Protein AF-A0A4Z0BP72-F1 (afdb_monomer_lite)

Structure (mmCIF, N/CA/C/O backbone):
data_AF-A0A4Z0BP72-F1
#
_entry.id   AF-A0A4Z0BP72-F1
#
loop_
_atom_site.group_PDB
_atom_site.id
_atom_site.type_symbol
_atom_site.label_atom_id
_atom_site.label_alt_id
_atom_site.label_comp_id
_atom_site.label_asym_id
_atom_site.label_entity_id
_atom_site.label_seq_id
_atom_site.pdbx_PDB_ins_code
_atom_site.Cartn_x
_atom_site.Cartn_y
_atom_site.Cartn_z
_atom_site.occupancy
_atom_site.B_iso_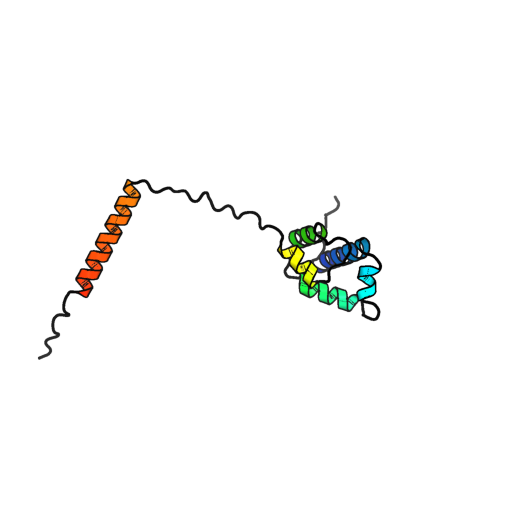or_equiv
_atom_site.auth_seq_id
_atom_site.auth_comp_id
_atom_site.auth_asym_id
_atom_site.auth_atom_id
_atom_site.pdbx_PDB_model_num
ATOM 1 N N . MET A 1 1 ? -15.885 27.410 -11.856 1.00 42.56 1 MET A N 1
ATOM 2 C CA . MET A 1 1 ? -15.945 26.487 -10.702 1.00 42.56 1 MET A CA 1
ATOM 3 C C . MET A 1 1 ? -15.451 25.129 -11.172 1.00 42.56 1 MET A C 1
ATOM 5 O O . MET A 1 1 ? -16.174 24.451 -11.888 1.00 42.56 1 MET A O 1
ATOM 9 N N . PHE A 1 2 ? -14.201 24.767 -10.880 1.00 50.16 2 PHE A N 1
ATOM 10 C CA . PHE A 1 2 ? -13.686 23.444 -11.235 1.00 50.16 2 PHE A CA 1
ATOM 11 C C . PHE A 1 2 ? -14.218 22.446 -10.209 1.00 50.16 2 PHE A C 1
ATOM 13 O O . PHE A 1 2 ? -13.841 22.501 -9.041 1.00 50.16 2 PHE A O 1
ATOM 20 N N . ALA A 1 3 ? -15.143 21.583 -10.625 1.00 50.22 3 ALA A N 1
ATOM 21 C CA . ALA A 1 3 ? -15.567 20.457 -9.810 1.00 50.22 3 ALA A CA 1
ATOM 22 C C . ALA A 1 3 ? -14.331 19.586 -9.547 1.00 50.22 3 ALA A C 1
ATOM 24 O O . ALA A 1 3 ? -13.753 19.029 -10.482 1.00 50.22 3 ALA A O 1
ATOM 25 N N . ASN A 1 4 ? -13.896 19.518 -8.288 1.00 54.91 4 ASN A N 1
ATOM 26 C CA . ASN A 1 4 ? -12.800 18.658 -7.865 1.00 54.91 4 ASN A CA 1
ATOM 27 C C . ASN A 1 4 ? -13.288 17.205 -7.964 1.00 54.91 4 ASN A C 1
ATOM 29 O O . ASN A 1 4 ? -13.876 16.664 -7.029 1.00 54.91 4 ASN A O 1
ATOM 33 N N . LYS A 1 5 ? -13.171 16.618 -9.159 1.00 59.84 5 LYS A N 1
ATOM 34 C CA . LYS A 1 5 ? -13.591 15.245 -9.426 1.00 59.84 5 LYS A CA 1
ATOM 35 C C . LYS A 1 5 ? -12.623 14.330 -8.688 1.00 59.84 5 LYS A C 1
ATOM 37 O O . LYS A 1 5 ? -11.465 14.207 -9.090 1.00 59.84 5 LYS A O 1
ATOM 42 N N . GLN A 1 6 ? -13.095 13.733 -7.598 1.00 58.69 6 GLN A N 1
ATOM 43 C CA . GLN A 1 6 ? -12.314 12.749 -6.863 1.00 58.69 6 GLN A CA 1
ATOM 44 C C . GLN A 1 6 ? -11.914 11.611 -7.819 1.00 58.69 6 GLN A C 1
ATOM 46 O O . GLN A 1 6 ? -12.744 11.187 -8.637 1.00 58.69 6 GLN A O 1
ATOM 51 N N . PRO A 1 7 ? -10.646 11.167 -7.794 1.00 72.88 7 PRO A N 1
ATOM 52 C CA . PRO A 1 7 ? -10.189 10.069 -8.636 1.00 72.88 7 PRO A CA 1
ATOM 53 C C . PRO A 1 7 ? -10.982 8.795 -8.320 1.00 72.88 7 PRO A C 1
ATOM 55 O O . PRO A 1 7 ? -11.365 8.557 -7.177 1.00 72.88 7 PRO A O 1
ATOM 58 N N . SER A 1 8 ? -11.229 7.954 -9.327 1.00 84.75 8 SER A N 1
ATOM 59 C CA . SER A 1 8 ? -11.750 6.609 -9.058 1.00 84.75 8 SER A CA 1
ATOM 60 C C . SER A 1 8 ? -10.710 5.779 -8.294 1.00 84.75 8 SER A C 1
ATOM 62 O O . SER A 1 8 ? -9.512 6.057 -8.363 1.00 84.75 8 SER A O 1
ATOM 64 N N . ARG A 1 9 ? -11.140 4.716 -7.602 1.00 88.12 9 ARG A N 1
ATOM 65 C CA . ARG A 1 9 ? -10.252 3.859 -6.793 1.00 88.12 9 ARG A CA 1
ATOM 66 C C . ARG A 1 9 ? -9.009 3.395 -7.566 1.00 88.12 9 ARG A C 1
ATOM 68 O O . ARG A 1 9 ? -7.898 3.509 -7.048 1.00 88.12 9 ARG A O 1
ATOM 75 N N . SER A 1 10 ? -9.188 2.946 -8.810 1.00 88.19 10 SER A N 1
ATOM 76 C CA . SER A 1 10 ? -8.101 2.522 -9.704 1.00 88.19 10 SER A CA 1
ATOM 77 C C . SER A 1 10 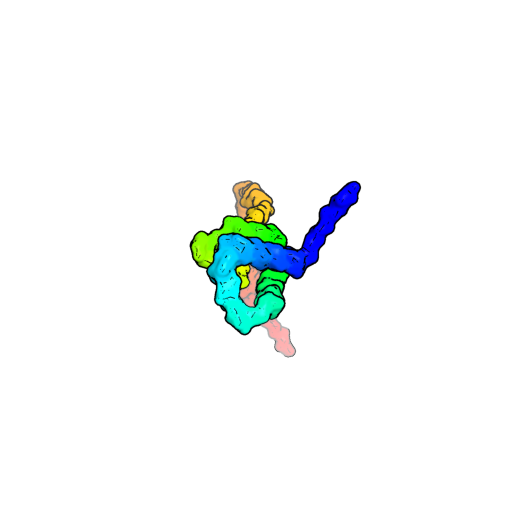? -7.121 3.655 -10.016 1.00 88.19 10 SER A C 1
ATOM 79 O O . SER A 1 10 ? -5.914 3.435 -9.993 1.00 88.19 10 SER A O 1
ATOM 81 N N . GLN A 1 11 ? -7.620 4.880 -10.213 1.00 91.31 11 GLN A N 1
ATOM 82 C CA . GLN A 1 11 ? -6.778 6.063 -10.421 1.00 91.31 11 GLN A CA 1
ATOM 83 C C . GLN A 1 11 ? -6.002 6.442 -9.153 1.00 91.31 11 GLN A C 1
ATOM 85 O O . GLN A 1 11 ? -4.860 6.888 -9.250 1.00 91.31 11 GLN A O 1
ATOM 90 N N . SER A 1 12 ? -6.579 6.259 -7.960 1.00 92.31 12 SER A N 1
ATOM 91 C CA . SER A 1 12 ? -5.849 6.449 -6.698 1.00 92.31 12 SER A CA 1
ATOM 92 C C . SER A 1 12 ? -4.691 5.452 -6.566 1.00 92.31 12 SER A C 1
ATOM 94 O O . SER A 1 12 ? -3.582 5.861 -6.229 1.00 92.31 12 SER A O 1
ATOM 96 N N . ILE A 1 13 ? -4.905 4.171 -6.895 1.00 94.38 13 ILE A N 1
ATOM 97 C CA . ILE A 1 13 ? -3.832 3.156 -6.894 1.00 94.38 13 ILE A CA 1
ATOM 98 C C . ILE A 1 13 ? -2.757 3.465 -7.939 1.00 94.38 13 ILE A C 1
ATOM 100 O O . ILE A 1 13 ? -1.572 3.419 -7.622 1.00 94.38 13 ILE A O 1
ATOM 104 N N . GLU A 1 14 ? -3.138 3.858 -9.154 1.00 94.69 14 GLU A N 1
ATOM 105 C CA . GLU A 1 14 ? -2.183 4.294 -10.182 1.00 94.69 14 GLU A CA 1
ATOM 106 C C . GLU A 1 14 ? -1.319 5.462 -9.708 1.00 94.69 14 GLU A C 1
ATOM 108 O O . GLU A 1 14 ? -0.104 5.478 -9.909 1.00 94.69 14 GLU A O 1
ATOM 113 N N . ARG A 1 15 ? -1.926 6.443 -9.033 1.00 94.81 15 ARG A N 1
ATOM 114 C CA . ARG A 1 15 ? -1.193 7.570 -8.448 1.00 94.81 15 ARG A CA 1
ATOM 115 C C . ARG A 1 15 ? -0.216 7.105 -7.374 1.00 94.81 15 ARG A C 1
ATOM 117 O O . ARG A 1 15 ? 0.900 7.614 -7.346 1.00 94.81 15 ARG A O 1
ATOM 124 N N . VAL A 1 16 ? -0.602 6.158 -6.521 1.00 95.75 16 VAL A N 1
ATOM 125 C CA . VAL A 1 16 ? 0.289 5.560 -5.513 1.00 95.75 16 VAL A CA 1
ATOM 126 C C . VAL A 1 16 ? 1.474 4.866 -6.183 1.00 95.75 16 VAL A C 1
ATOM 128 O O . VAL A 1 16 ? 2.617 5.199 -5.869 1.00 95.75 16 VAL A O 1
ATOM 131 N N . PHE A 1 17 ? 1.215 3.978 -7.146 1.00 96.12 17 PHE A N 1
ATOM 132 C CA . PHE A 1 17 ? 2.253 3.257 -7.884 1.00 96.12 17 PHE A CA 1
ATOM 133 C C . PHE A 1 17 ? 3.238 4.230 -8.544 1.00 96.12 17 PHE A C 1
ATOM 135 O O . PHE A 1 17 ? 4.450 4.136 -8.350 1.00 96.12 17 PHE A O 1
ATOM 142 N N . ASN A 1 18 ? 2.716 5.251 -9.230 1.00 94.94 18 ASN A N 1
ATOM 143 C CA . ASN A 1 18 ? 3.526 6.294 -9.857 1.00 94.94 18 ASN A CA 1
ATOM 144 C C . ASN A 1 18 ? 4.337 7.105 -8.837 1.00 94.94 18 ASN A C 1
ATOM 146 O O . ASN A 1 18 ? 5.491 7.440 -9.092 1.00 94.94 18 ASN A O 1
ATOM 150 N N . ARG A 1 19 ? 3.778 7.423 -7.663 1.00 95.19 19 ARG A N 1
ATOM 151 C CA . ARG A 1 19 ? 4.509 8.140 -6.603 1.00 95.19 19 ARG A CA 1
ATOM 152 C C . ARG A 1 19 ? 5.672 7.319 -6.052 1.00 95.19 19 ARG A C 1
ATOM 154 O O . ARG A 1 19 ? 6.733 7.889 -5.807 1.00 95.19 19 ARG A O 1
ATOM 161 N N . ILE A 1 20 ? 5.490 6.011 -5.888 1.00 95.25 20 ILE A N 1
ATOM 162 C CA . ILE A 1 20 ? 6.553 5.094 -5.459 1.00 95.25 20 ILE A CA 1
ATOM 163 C C . ILE A 1 20 ? 7.617 4.994 -6.558 1.00 95.25 20 ILE A C 1
ATOM 165 O O . ILE A 1 20 ? 8.799 5.197 -6.277 1.00 95.25 20 ILE A O 1
ATOM 169 N N . ALA A 1 21 ? 7.212 4.820 -7.818 1.00 93.94 21 ALA A N 1
ATOM 170 C CA . ALA A 1 21 ? 8.129 4.812 -8.954 1.00 93.94 21 ALA A CA 1
ATOM 171 C C . ALA A 1 21 ? 8.964 6.099 -9.050 1.00 93.94 21 ALA A C 1
ATOM 173 O O . ALA A 1 21 ? 10.170 6.029 -9.250 1.00 93.94 21 ALA A O 1
ATOM 174 N N . LEU A 1 22 ? 8.365 7.272 -8.830 1.00 93.69 22 LEU A N 1
ATOM 175 C CA . LEU A 1 22 ? 9.092 8.546 -8.824 1.00 93.69 22 LEU A CA 1
ATOM 176 C C . LEU A 1 22 ? 10.058 8.684 -7.640 1.00 93.69 22 LEU A C 1
ATOM 178 O O . LEU A 1 22 ? 11.103 9.313 -7.781 1.00 93.69 22 LEU A O 1
ATOM 182 N N . ARG A 1 23 ? 9.721 8.128 -6.470 1.00 93.69 23 ARG A N 1
ATOM 183 C CA . ARG A 1 23 ? 10.550 8.249 -5.260 1.00 93.69 23 ARG A CA 1
ATOM 184 C C . ARG A 1 23 ? 11.773 7.333 -5.289 1.00 93.69 23 ARG A C 1
ATOM 186 O O . ARG A 1 23 ? 12.833 7.741 -4.828 1.00 93.69 23 ARG A O 1
ATOM 193 N N . TYR A 1 24 ? 11.626 6.117 -5.811 1.00 93.19 24 TYR A N 1
ATOM 194 C CA . TYR A 1 24 ? 12.692 5.107 -5.818 1.00 93.19 24 TYR A CA 1
ATOM 195 C C . TYR A 1 24 ? 13.336 4.901 -7.196 1.00 93.19 24 TYR A C 1
ATOM 197 O O . TYR A 1 24 ? 14.401 4.291 -7.299 1.00 93.19 24 TYR A O 1
ATOM 205 N N . GLY A 1 25 ? 12.711 5.404 -8.262 1.00 91.50 25 GLY A N 1
ATOM 206 C CA . GLY A 1 25 ? 13.219 5.329 -9.626 1.00 91.50 25 GLY A CA 1
ATOM 207 C C . GLY A 1 25 ? 13.468 3.894 -10.085 1.00 91.50 25 GLY A C 1
ATOM 208 O O . GLY A 1 25 ? 12.639 2.996 -9.906 1.00 91.50 25 GLY A O 1
ATOM 209 N N . HIS A 1 26 ? 14.649 3.679 -10.664 1.00 89.62 26 HIS A N 1
ATOM 210 C CA . HIS A 1 26 ? 15.055 2.393 -11.225 1.00 89.62 26 HIS A CA 1
ATOM 211 C C . HIS A 1 26 ? 15.050 1.249 -10.198 1.00 89.62 26 HIS A C 1
ATOM 213 O O . HIS A 1 26 ? 14.721 0.128 -10.563 1.00 89.62 26 HIS A O 1
ATOM 219 N N . TYR A 1 27 ? 15.316 1.512 -8.913 1.00 90.25 27 TYR A N 1
ATOM 220 C CA . TYR A 1 27 ? 15.276 0.468 -7.878 1.00 90.25 27 TYR A CA 1
ATOM 221 C C . TYR A 1 27 ? 13.890 -0.161 -7.704 1.00 90.25 27 TYR A C 1
ATOM 223 O O . TYR A 1 27 ? 13.784 -1.322 -7.315 1.00 90.25 27 TYR A O 1
ATOM 231 N N . PHE A 1 28 ? 12.825 0.599 -7.970 1.00 93.94 28 PHE A N 1
ATOM 232 C CA . PHE A 1 28 ? 11.465 0.073 -7.953 1.00 93.94 28 PHE A CA 1
ATOM 233 C C . PHE A 1 28 ? 11.107 -0.565 -9.290 1.00 93.94 28 PHE A C 1
ATOM 235 O O . PHE A 1 28 ? 10.650 -1.702 -9.322 1.00 93.94 28 PHE A O 1
ATOM 242 N N . LEU A 1 29 ? 11.346 0.151 -10.392 1.00 92.00 29 LEU A N 1
ATOM 243 C CA . LEU A 1 29 ? 10.944 -0.305 -11.724 1.00 92.00 29 LEU A CA 1
ATOM 244 C C . LEU A 1 29 ? 11.720 -1.543 -12.191 1.00 92.00 29 LEU A C 1
ATOM 246 O O . LEU A 1 29 ? 11.138 -2.406 -12.834 1.00 92.00 29 LEU A O 1
ATOM 250 N N . GLY A 1 30 ? 12.995 -1.673 -11.817 1.00 92.19 30 GLY A N 1
ATOM 251 C CA . GLY A 1 30 ? 13.839 -2.812 -12.181 1.00 92.19 30 GLY A CA 1
ATOM 252 C C . GLY A 1 30 ? 13.384 -4.146 -11.583 1.00 92.19 30 GLY A C 1
ATOM 253 O O . GLY A 1 30 ? 13.747 -5.194 -12.102 1.00 92.19 30 GLY A O 1
ATOM 254 N N . ARG A 1 31 ? 12.546 -4.142 -10.536 1.00 90.38 31 ARG A N 1
ATOM 255 C CA . ARG A 1 31 ? 11.951 -5.378 -9.987 1.00 90.38 31 ARG A CA 1
ATOM 256 C C . ARG A 1 31 ? 10.943 -6.026 -10.924 1.00 90.38 31 ARG A C 1
ATOM 258 O O . ARG A 1 31 ? 10.657 -7.210 -10.789 1.00 90.38 31 ARG A O 1
ATOM 265 N N . TRP A 1 32 ? 10.394 -5.231 -11.831 1.00 92.50 32 TRP A N 1
ATOM 266 C CA . TRP A 1 32 ? 9.377 -5.643 -12.785 1.00 92.50 32 TRP A CA 1
ATOM 267 C C . TRP A 1 32 ? 9.965 -5.800 -14.189 1.00 92.50 32 TRP A C 1
ATOM 269 O O . TRP A 1 32 ? 9.215 -5.868 -15.158 1.00 92.50 32 TRP A O 1
ATOM 279 N N . ASP A 1 33 ? 11.297 -5.834 -14.317 1.00 92.69 33 ASP A N 1
ATOM 280 C CA . ASP A 1 33 ? 11.950 -6.043 -15.605 1.00 92.69 33 ASP A CA 1
ATOM 281 C C . ASP A 1 33 ? 11.551 -7.406 -16.190 1.00 92.69 33 ASP A C 1
ATOM 283 O O . ASP A 1 33 ? 11.548 -8.427 -15.501 1.00 92.69 33 ASP A O 1
ATOM 287 N N . GLY A 1 34 ? 11.142 -7.408 -17.458 1.00 93.44 34 GLY A N 1
ATOM 288 C CA . GLY A 1 34 ? 10.577 -8.588 -18.118 1.00 93.44 34 GLY A CA 1
ATOM 289 C C . GLY A 1 34 ? 9.144 -8.964 -17.704 1.00 93.44 34 GLY A C 1
ATOM 290 O O . GLY A 1 34 ? 8.629 -9.964 -18.202 1.00 93.44 34 GLY A O 1
ATOM 291 N N . ILE A 1 35 ? 8.479 -8.181 -16.845 1.00 95.50 35 ILE A N 1
ATOM 292 C CA . ILE A 1 35 ? 7.075 -8.371 -16.450 1.00 95.50 35 ILE A CA 1
ATOM 293 C C . ILE A 1 35 ? 6.222 -7.246 -17.046 1.00 95.50 35 ILE A C 1
ATOM 295 O O . ILE A 1 35 ? 6.613 -6.080 -17.060 1.00 95.50 35 ILE A O 1
ATOM 299 N N . ASP A 1 36 ? 5.026 -7.583 -17.531 1.00 94.81 36 ASP A N 1
ATOM 300 C CA . ASP A 1 36 ? 4.063 -6.577 -17.971 1.00 94.81 36 ASP A CA 1
ATOM 301 C C . ASP A 1 36 ? 3.619 -5.687 -16.796 1.00 94.81 36 ASP A C 1
ATOM 303 O O . ASP A 1 36 ? 2.973 -6.139 -15.847 1.00 94.81 36 ASP A O 1
ATOM 307 N N . LEU A 1 37 ? 3.938 -4.394 -16.881 1.00 92.31 37 LEU A N 1
ATOM 308 C CA . LEU A 1 37 ? 3.587 -3.408 -15.860 1.00 92.31 37 LEU A CA 1
ATOM 309 C C . LEU A 1 37 ? 2.074 -3.251 -15.681 1.00 92.31 37 LEU A C 1
ATOM 311 O O . LEU A 1 37 ? 1.643 -2.903 -14.582 1.00 92.31 37 LEU A O 1
ATOM 315 N N . ALA A 1 38 ? 1.261 -3.508 -16.713 1.00 93.56 38 ALA A N 1
ATOM 316 C CA . ALA A 1 38 ? -0.192 -3.467 -16.557 1.00 93.56 38 ALA A CA 1
ATOM 317 C C . ALA A 1 38 ? -0.679 -4.593 -15.633 1.00 93.56 38 ALA A C 1
ATOM 319 O O . ALA A 1 38 ? -1.505 -4.347 -14.753 1.00 93.56 38 ALA A O 1
ATOM 320 N N . SER A 1 39 ? -0.105 -5.790 -15.765 1.00 95.25 39 SER A N 1
ATOM 321 C CA . SER A 1 39 ? -0.353 -6.923 -14.868 1.00 95.25 39 SER A CA 1
ATOM 322 C C . SER A 1 39 ? 0.114 -6.642 -13.433 1.00 95.25 39 SER A C 1
ATOM 324 O O . SER A 1 39 ? -0.617 -6.928 -12.486 1.00 95.25 39 SER A O 1
ATOM 326 N N . VAL A 1 40 ? 1.280 -6.006 -13.255 1.00 95.50 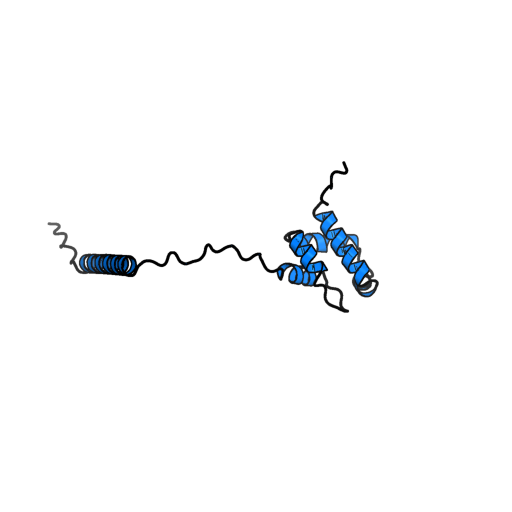40 VAL A N 1
ATOM 327 C CA . VAL A 1 40 ? 1.763 -5.580 -11.925 1.00 95.50 40 VAL A CA 1
ATOM 328 C C . VAL A 1 40 ? 0.806 -4.568 -11.298 1.00 95.50 40 VAL A C 1
ATOM 330 O O . VAL A 1 40 ? 0.430 -4.692 -10.137 1.00 95.50 40 VAL A O 1
ATOM 333 N N . LEU A 1 41 ? 0.378 -3.563 -12.060 1.00 95.25 41 LEU A N 1
ATOM 334 C CA . LEU A 1 41 ? -0.558 -2.559 -11.569 1.00 95.25 41 LEU A CA 1
ATOM 335 C C . LEU A 1 41 ? -1.917 -3.174 -11.196 1.00 95.25 41 LEU A C 1
ATOM 337 O O . LEU A 1 41 ? -2.546 -2.720 -10.242 1.00 95.25 41 LEU A O 1
ATOM 341 N N . GLU A 1 42 ? -2.376 -4.191 -11.923 1.00 96.06 42 GLU A N 1
ATOM 342 C CA . GLU A 1 42 ? -3.614 -4.900 -11.598 1.00 96.06 42 GLU A CA 1
ATOM 343 C C . GLU A 1 42 ? -3.501 -5.691 -10.287 1.00 96.06 42 GLU A C 1
ATOM 345 O O . GLU A 1 42 ? -4.397 -5.597 -9.448 1.00 96.06 42 GLU A O 1
ATOM 350 N N . ASP A 1 43 ? -2.376 -6.367 -10.046 1.00 95.69 43 ASP A N 1
ATOM 351 C CA . ASP A 1 43 ? -2.087 -6.996 -8.748 1.00 95.69 43 ASP A CA 1
ATOM 352 C C . ASP A 1 43 ? -2.095 -5.960 -7.609 1.00 95.69 43 ASP A C 1
ATOM 354 O O . ASP A 1 43 ? -2.783 -6.128 -6.599 1.00 95.69 43 ASP A O 1
ATOM 358 N N . TRP A 1 44 ? -1.449 -4.809 -7.815 1.00 96.62 44 TRP A N 1
ATOM 359 C CA . TRP A 1 44 ? -1.495 -3.696 -6.862 1.00 96.62 44 TRP A CA 1
ATOM 360 C C . TRP A 1 44 ? -2.920 -3.203 -6.605 1.00 96.62 44 TRP A C 1
ATOM 362 O O . TRP A 1 44 ? -3.267 -2.862 -5.471 1.00 96.62 44 TRP A O 1
ATOM 372 N N . ARG A 1 45 ? -3.771 -3.151 -7.635 1.00 96.06 45 ARG A N 1
ATOM 373 C CA . ARG A 1 45 ? -5.169 -2.747 -7.460 1.00 96.06 45 ARG A CA 1
ATOM 374 C C . ARG A 1 45 ? -5.935 -3.733 -6.599 1.00 96.06 45 ARG A C 1
ATOM 376 O O . ARG A 1 45 ? -6.708 -3.288 -5.755 1.00 96.06 45 ARG A O 1
ATOM 383 N N . GLN A 1 46 ? -5.707 -5.028 -6.784 1.00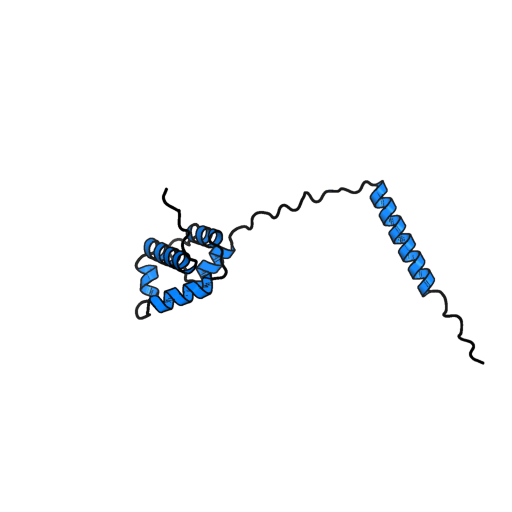 95.50 46 GLN A N 1
ATOM 384 C CA . GLN A 1 46 ? -6.368 -6.073 -6.010 1.00 95.50 46 GLN A CA 1
ATOM 385 C C . GLN A 1 46 ? -5.923 -6.054 -4.547 1.00 95.50 46 GLN A C 1
ATOM 387 O O . GLN A 1 46 ? -6.773 -6.018 -3.658 1.00 95.50 46 GLN A O 1
ATOM 392 N N . GLN A 1 47 ? -4.615 -5.984 -4.289 1.00 96.00 47 GLN A N 1
ATOM 393 C CA . GLN A 1 47 ? -4.078 -5.979 -2.923 1.00 96.00 47 GLN A CA 1
ATOM 394 C C . GLN A 1 47 ? -4.513 -4.741 -2.134 1.00 96.00 47 GLN A C 1
ATOM 396 O O . GLN A 1 47 ? -4.887 -4.824 -0.965 1.00 96.00 47 GLN A O 1
ATOM 401 N N . LEU A 1 48 ? -4.534 -3.577 -2.784 1.00 96.56 48 LEU A N 1
ATOM 402 C CA . LEU A 1 48 ? -4.871 -2.329 -2.108 1.00 96.56 48 LEU A CA 1
ATOM 403 C C . LEU A 1 48 ? -6.377 -2.036 -2.106 1.00 96.56 48 LEU A C 1
ATOM 405 O O . LEU A 1 48 ? -6.788 -1.097 -1.426 1.00 96.56 48 LEU A O 1
ATOM 409 N N . ALA A 1 49 ? -7.216 -2.806 -2.810 1.00 93.25 49 ALA A N 1
ATOM 410 C CA . ALA A 1 49 ? -8.645 -2.520 -2.998 1.00 93.25 49 ALA A CA 1
ATOM 411 C C . ALA A 1 49 ? -9.395 -2.208 -1.690 1.00 93.25 49 ALA A C 1
ATOM 413 O O . ALA A 1 49 ? -10.245 -1.318 -1.674 1.00 93.25 49 ALA A O 1
ATOM 414 N N . GLY A 1 50 ? -9.047 -2.896 -0.596 1.00 92.38 50 GLY A N 1
ATOM 415 C CA . GLY A 1 50 ? -9.680 -2.753 0.720 1.00 92.38 50 GLY A CA 1
ATOM 416 C C . GLY A 1 50 ? -9.186 -1.588 1.587 1.00 92.38 50 GLY A C 1
ATOM 417 O O . GLY A 1 50 ? -9.641 -1.462 2.721 1.00 92.38 50 GLY A O 1
ATOM 418 N N . LEU A 1 51 ? -8.250 -0.768 1.103 1.00 94.06 51 LEU A N 1
ATOM 419 C CA . LEU A 1 51 ? -7.721 0.390 1.833 1.00 94.06 51 LEU A CA 1
ATOM 420 C C . LEU A 1 51 ? -8.477 1.678 1.492 1.00 94.06 51 LEU A C 1
ATOM 422 O O . LEU A 1 51 ? -8.849 1.891 0.332 1.00 94.06 51 LEU A O 1
ATOM 426 N N . SER A 1 52 ? -8.641 2.551 2.489 1.00 93.25 52 SER A N 1
ATOM 427 C CA . SER A 1 52 ? -9.169 3.908 2.309 1.00 93.25 52 SER A CA 1
ATOM 428 C C . SER A 1 52 ? -8.120 4.858 1.720 1.00 93.25 52 SER A C 1
ATOM 430 O O . SER A 1 52 ? -6.917 4.591 1.776 1.00 93.25 52 SER A O 1
ATOM 432 N N . ASP A 1 53 ? -8.558 5.993 1.170 1.00 91.69 53 ASP A N 1
ATOM 433 C CA . ASP A 1 53 ? -7.644 6.994 0.607 1.00 91.69 53 ASP A CA 1
ATOM 434 C C . ASP A 1 53 ? -6.706 7.585 1.679 1.00 91.69 53 ASP A C 1
ATOM 436 O O . ASP A 1 53 ? -5.528 7.824 1.402 1.00 91.69 53 ASP A O 1
ATOM 440 N N . GLU A 1 54 ? -7.177 7.742 2.920 1.00 92.12 54 GLU A N 1
ATOM 441 C CA . GLU A 1 54 ? -6.362 8.190 4.057 1.00 92.12 54 GLU A CA 1
ATOM 442 C C . GLU A 1 54 ? -5.251 7.187 4.377 1.00 92.12 54 GLU A C 1
ATOM 444 O O . GLU A 1 54 ? -4.107 7.581 4.603 1.00 92.12 54 GLU A O 1
ATOM 449 N N . GLN A 1 55 ? -5.557 5.886 4.331 1.00 94.94 55 GLN A N 1
ATOM 450 C CA . GLN A 1 55 ? -4.563 4.835 4.553 1.00 94.94 55 GLN A CA 1
ATOM 451 C C . GLN A 1 55 ? -3.491 4.832 3.460 1.00 94.94 55 GLN A C 1
ATOM 453 O O . GLN A 1 55 ? -2.309 4.683 3.764 1.00 94.94 55 GLN A O 1
ATOM 458 N N . LEU A 1 56 ? -3.872 5.046 2.195 1.00 95.19 56 LEU A N 1
ATOM 459 C CA . LEU A 1 56 ? -2.909 5.171 1.094 1.00 95.19 56 LEU A CA 1
ATOM 460 C C . LEU A 1 56 ? -2.020 6.404 1.262 1.00 95.19 56 LEU A C 1
ATOM 462 O O . LEU A 1 56 ? -0.812 6.342 1.018 1.00 95.19 56 LEU A O 1
ATOM 466 N N . GLN A 1 57 ? -2.606 7.530 1.676 1.00 94.44 57 GLN A N 1
ATOM 467 C CA . GLN A 1 57 ? -1.856 8.752 1.937 1.00 94.44 57 GLN A CA 1
ATOM 468 C C . GLN A 1 57 ? -0.873 8.559 3.095 1.00 94.44 57 GLN A C 1
ATOM 470 O O . GLN A 1 57 ? 0.293 8.937 2.964 1.00 94.44 57 GLN A O 1
ATOM 475 N N . TYR A 1 58 ? -1.309 7.904 4.174 1.00 95.38 58 TYR A N 1
ATOM 476 C CA . TYR A 1 58 ? -0.447 7.491 5.277 1.00 95.38 58 TYR A CA 1
ATOM 477 C C . TYR A 1 58 ? 0.708 6.612 4.776 1.00 95.38 58 TYR A C 1
ATOM 479 O O . TYR A 1 58 ? 1.873 6.930 5.010 1.00 95.38 58 TYR A O 1
ATOM 487 N N . GLY A 1 59 ? 0.416 5.575 3.986 1.00 95.94 59 GLY A N 1
ATOM 488 C CA . GLY A 1 59 ? 1.433 4.710 3.387 1.00 95.94 59 GLY A CA 1
ATOM 489 C C . GLY A 1 59 ? 2.501 5.483 2.614 1.00 95.94 59 GLY A C 1
ATOM 490 O O . GLY A 1 59 ? 3.695 5.266 2.813 1.00 95.94 59 GLY A O 1
ATOM 491 N N . LEU A 1 60 ? 2.092 6.445 1.778 1.00 95.62 60 LEU A N 1
ATOM 492 C CA . LEU A 1 60 ? 3.009 7.296 1.010 1.00 95.62 60 LEU A CA 1
ATOM 493 C C . LEU A 1 60 ? 3.889 8.206 1.888 1.00 95.62 60 LEU A C 1
ATOM 495 O O . LEU A 1 60 ? 5.007 8.555 1.485 1.00 95.62 60 LEU A O 1
ATOM 499 N N . MET A 1 61 ? 3.410 8.612 3.064 1.00 94.94 61 MET A N 1
ATOM 500 C CA . MET A 1 61 ? 4.180 9.414 4.023 1.00 94.94 61 MET A CA 1
ATOM 501 C C . MET A 1 61 ? 5.196 8.576 4.806 1.00 94.94 61 MET A C 1
ATOM 503 O O . MET A 1 61 ? 6.248 9.095 5.169 1.00 94.94 61 MET A O 1
ATOM 507 N N . HIS A 1 62 ? 4.918 7.286 5.000 1.00 95.00 62 HIS A N 1
ATOM 508 C CA . HIS A 1 62 ? 5.707 6.367 5.827 1.00 95.00 62 HIS A CA 1
ATOM 509 C C . HIS A 1 62 ? 6.524 5.349 5.012 1.00 95.00 62 HIS A C 1
ATOM 511 O O . HIS A 1 62 ? 6.880 4.275 5.492 1.00 95.00 62 HIS A O 1
ATOM 517 N N . LEU A 1 63 ? 6.842 5.695 3.765 1.00 93.31 63 LEU A N 1
ATOM 518 C CA . LEU A 1 63 ? 7.638 4.857 2.875 1.00 93.31 63 LEU A CA 1
ATOM 519 C C . LEU A 1 63 ? 9.075 4.643 3.413 1.00 93.31 63 LEU A C 1
ATOM 521 O O . LEU A 1 63 ? 9.730 5.620 3.789 1.00 93.31 63 LEU A O 1
ATOM 525 N N . PRO A 1 64 ? 9.594 3.398 3.419 1.00 90.31 64 PRO A N 1
ATOM 526 C CA . PRO A 1 64 ? 10.906 3.080 3.980 1.00 90.31 64 PRO A CA 1
ATOM 527 C C . PRO A 1 64 ? 12.052 3.732 3.189 1.00 90.31 64 PRO A C 1
ATOM 529 O O . PRO A 1 64 ? 12.041 3.726 1.955 1.00 90.31 64 PRO A O 1
ATOM 532 N N . PRO A 1 65 ? 13.086 4.275 3.850 1.00 85.31 65 PRO A N 1
ATOM 533 C CA . PRO A 1 65 ? 14.222 4.852 3.145 1.00 85.31 65 PRO A CA 1
ATOM 534 C C . PRO A 1 65 ? 15.032 3.763 2.425 1.00 85.31 65 PRO A C 1
ATOM 536 O O . PRO A 1 65 ? 15.301 2.697 2.973 1.00 85.31 65 PRO A O 1
ATOM 539 N N . GLY A 1 66 ? 15.440 4.037 1.185 1.00 80.81 66 GLY A N 1
ATOM 540 C CA . GLY A 1 66 ? 16.414 3.231 0.439 1.00 80.81 66 GLY A CA 1
ATOM 541 C C . GLY A 1 66 ? 15.891 1.945 -0.209 1.00 80.81 66 GLY A C 1
ATOM 542 O O . GLY A 1 66 ? 16.406 1.574 -1.259 1.00 80.81 66 GLY A O 1
ATOM 543 N N . ASN A 1 67 ? 14.859 1.297 0.338 1.00 87.44 67 ASN A N 1
ATOM 544 C CA . ASN A 1 67 ? 14.298 0.077 -0.246 1.00 87.44 67 ASN A CA 1
ATOM 545 C C . ASN A 1 67 ? 12.833 0.279 -0.666 1.00 87.44 67 ASN A C 1
ATOM 547 O O . ASN A 1 67 ? 11.999 0.502 0.208 1.00 87.44 67 ASN A O 1
ATOM 551 N N . PRO A 1 68 ? 12.481 0.192 -1.961 1.00 90.62 68 PRO A N 1
ATOM 552 C CA . PRO A 1 68 ? 11.087 0.311 -2.368 1.00 90.62 68 PRO A CA 1
ATOM 553 C C . PRO A 1 68 ? 10.225 -0.819 -1.778 1.00 90.62 68 PR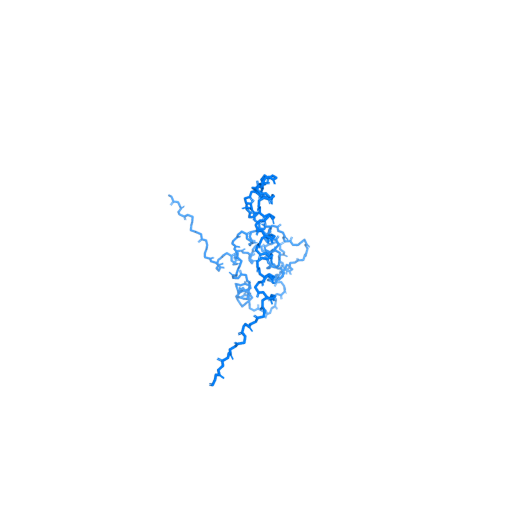O A C 1
ATOM 555 O O . PRO A 1 68 ? 10.682 -1.967 -1.740 1.00 90.62 68 PRO A O 1
ATOM 558 N N . PRO A 1 69 ? 8.981 -0.557 -1.348 1.00 92.88 69 PRO A N 1
ATOM 559 C CA . PRO A 1 69 ? 8.064 -1.624 -0.967 1.00 92.88 69 PRO A CA 1
ATOM 560 C C . PRO A 1 69 ? 7.460 -2.315 -2.197 1.00 92.88 69 PRO A C 1
ATOM 562 O O . PRO A 1 69 ? 7.320 -1.708 -3.260 1.00 92.88 69 PRO A O 1
ATOM 565 N N . ASP A 1 70 ? 7.105 -3.589 -2.047 1.00 93.69 70 ASP A N 1
ATOM 566 C CA . ASP A 1 70 ? 6.117 -4.238 -2.913 1.00 93.69 70 ASP A CA 1
ATOM 567 C C . ASP A 1 70 ? 4.689 -3.893 -2.441 1.00 93.69 70 ASP A C 1
ATOM 569 O O . ASP A 1 70 ? 4.507 -3.152 -1.469 1.00 93.69 70 ASP A O 1
ATOM 573 N N . ALA A 1 71 ? 3.671 -4.385 -3.151 1.00 94.69 71 ALA A N 1
ATOM 574 C CA . ALA A 1 71 ? 2.276 -4.097 -2.823 1.00 94.69 71 ALA A CA 1
ATOM 575 C C . ALA A 1 71 ? 1.899 -4.564 -1.405 1.00 94.69 71 ALA A C 1
ATOM 577 O O . ALA A 1 71 ? 1.263 -3.806 -0.673 1.00 94.69 71 ALA A O 1
ATOM 578 N N . GLY A 1 72 ? 2.362 -5.744 -0.983 1.00 95.56 72 GLY A N 1
ATOM 579 C CA . GLY A 1 72 ? 2.051 -6.311 0.329 1.00 95.56 72 GLY A CA 1
ATOM 580 C C . GLY A 1 72 ? 2.705 -5.539 1.476 1.00 95.56 72 GLY A C 1
ATOM 581 O O . GLY A 1 72 ? 2.044 -5.202 2.459 1.00 95.56 72 GLY A O 1
ATOM 582 N N . LEU A 1 73 ? 3.985 -5.179 1.345 1.00 95.00 73 LEU A N 1
ATOM 583 C CA . LEU A 1 73 ? 4.661 -4.330 2.326 1.00 95.00 73 LEU A CA 1
ATOM 584 C C . LEU A 1 73 ? 4.018 -2.941 2.377 1.00 95.00 73 LEU A C 1
ATOM 586 O O . LEU A 1 73 ? 3.826 -2.385 3.459 1.00 95.00 73 LEU A O 1
ATOM 590 N N . PHE A 1 74 ? 3.645 -2.378 1.227 1.00 96.88 74 PHE A N 1
ATOM 591 C CA . PHE A 1 74 ? 2.937 -1.104 1.193 1.00 96.88 74 PHE A CA 1
ATOM 592 C C . PHE A 1 74 ? 1.570 -1.188 1.888 1.00 96.88 74 PHE A C 1
ATOM 594 O O . PHE A 1 74 ? 1.234 -0.304 2.678 1.00 96.88 74 PHE A O 1
ATOM 601 N N . GLU A 1 75 ? 0.807 -2.262 1.669 1.00 96.69 75 GLU A N 1
ATOM 602 C CA . GLU A 1 75 ? -0.462 -2.520 2.357 1.00 96.69 75 GLU A CA 1
ATOM 603 C C . GLU A 1 75 ? -0.275 -2.573 3.881 1.00 96.69 75 GLU A C 1
ATOM 605 O O . GLU A 1 75 ? -1.028 -1.941 4.627 1.00 96.69 75 GLU A O 1
ATOM 610 N N . GLN A 1 76 ? 0.764 -3.267 4.355 1.00 96.38 76 GLN A N 1
ATOM 611 C CA . GLN A 1 76 ? 1.092 -3.344 5.780 1.00 96.38 76 GLN A CA 1
ATOM 612 C C . GLN A 1 76 ? 1.380 -1.965 6.377 1.00 96.38 76 GLN A C 1
ATOM 614 O O . GLN A 1 76 ? 0.855 -1.652 7.445 1.00 96.38 76 GLN A O 1
ATOM 619 N N . ILE A 1 77 ? 2.153 -1.123 5.684 1.00 95.75 77 ILE A N 1
ATOM 620 C CA . ILE A 1 77 ? 2.423 0.256 6.122 1.00 95.75 77 ILE A CA 1
ATOM 621 C C . ILE A 1 77 ? 1.111 1.049 6.193 1.00 95.75 77 ILE A C 1
ATOM 623 O O . ILE A 1 77 ? 0.847 1.720 7.187 1.00 95.75 77 ILE A O 1
ATOM 627 N N . CYS A 1 78 ? 0.242 0.934 5.186 1.00 96.12 78 CYS A N 1
ATOM 628 C CA . CYS A 1 78 ? -1.057 1.613 5.177 1.00 96.12 78 CYS A CA 1
ATOM 629 C C . CYS A 1 78 ? -1.945 1.204 6.367 1.00 96.12 78 CYS A C 1
ATOM 631 O O . CYS A 1 78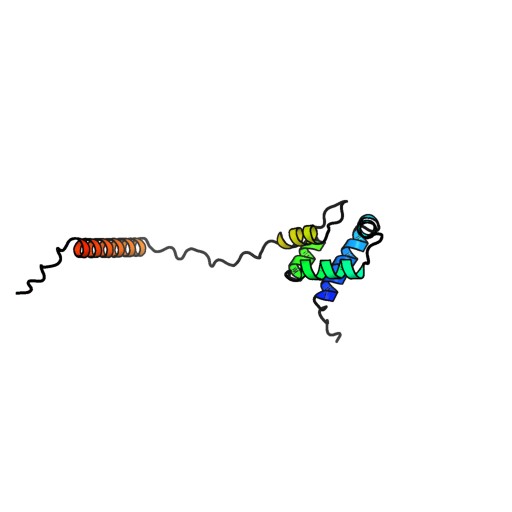 ? -2.646 2.035 6.948 1.00 96.12 78 CYS A O 1
ATOM 633 N N . ARG A 1 79 ? -1.913 -0.075 6.761 1.00 95.00 79 ARG A N 1
ATOM 634 C CA . ARG A 1 79 ? -2.694 -0.604 7.894 1.00 95.00 79 ARG A CA 1
ATOM 635 C C . ARG A 1 79 ? -2.168 -0.183 9.264 1.00 95.00 79 ARG A C 1
ATOM 637 O O . ARG A 1 79 ? -2.910 -0.294 10.235 1.00 95.00 79 ARG A O 1
ATOM 644 N N . GLN A 1 80 ? -0.941 0.326 9.348 1.00 94.50 80 GLN A N 1
ATOM 645 C CA . GLN A 1 80 ? -0.396 0.901 10.581 1.00 94.50 80 GLN A CA 1
ATOM 646 C C . GLN A 1 80 ? -0.965 2.287 10.894 1.00 94.50 80 GLN A C 1
ATOM 648 O O . GLN A 1 80 ? -0.704 2.801 11.981 1.00 94.50 80 GLN A O 1
ATOM 653 N N . MET A 1 81 ? -1.750 2.883 9.982 1.00 92.94 81 MET A N 1
ATOM 654 C CA . MET A 1 81 ? -2.419 4.156 10.231 1.00 92.94 81 MET A CA 1
ATOM 655 C C . MET A 1 81 ? -3.197 4.083 11.556 1.00 92.94 81 MET A C 1
ATOM 657 O O . MET A 1 81 ? -4.119 3.263 11.666 1.00 92.94 81 MET A O 1
ATOM 661 N N . PRO A 1 82 ? -2.854 4.926 12.553 1.00 85.69 82 PRO A N 1
ATOM 662 C CA . PRO A 1 82 ? -3.589 4.978 13.803 1.00 85.69 82 PRO A CA 1
ATOM 663 C C . PRO A 1 82 ? -5.054 5.259 13.496 1.00 85.69 82 PRO A C 1
ATOM 665 O O . PRO A 1 82 ? -5.383 6.268 12.870 1.00 85.69 82 PRO A O 1
ATOM 668 N N . GLN A 1 83 ? -5.938 4.352 13.905 1.00 76.06 83 GLN A N 1
ATOM 669 C CA . GLN A 1 83 ? -7.363 4.636 13.838 1.00 76.06 83 GLN A CA 1
ATOM 670 C C . GLN A 1 83 ? -7.620 5.840 14.745 1.00 76.06 83 GLN A C 1
ATOM 672 O O . GLN A 1 83 ? -7.078 5.857 15.859 1.00 76.06 83 GLN A O 1
ATOM 677 N N . PRO A 1 84 ? -8.399 6.847 14.300 1.00 66.94 84 PRO A N 1
ATOM 678 C CA . PRO A 1 84 ? -8.821 7.904 15.203 1.00 66.94 84 PRO A CA 1
ATOM 679 C C . PRO A 1 84 ? -9.404 7.211 16.425 1.00 66.94 84 PRO A C 1
ATOM 681 O O . PRO A 1 84 ? -10.193 6.271 16.269 1.00 66.94 84 PRO A O 1
ATOM 684 N N . ALA A 1 85 ? -8.928 7.597 17.614 1.00 60.47 85 ALA A N 1
ATOM 685 C CA . ALA A 1 85 ? -9.446 7.054 18.854 1.00 60.47 85 ALA A CA 1
ATOM 686 C C . ALA A 1 85 ? -10.961 7.138 18.731 1.00 60.47 85 ALA A C 1
ATOM 688 O O . ALA A 1 85 ? -11.514 8.224 18.567 1.00 60.47 85 ALA A O 1
ATOM 689 N N . ARG A 1 86 ? -11.624 5.978 18.674 1.00 56.72 86 ARG A N 1
ATOM 690 C CA . ARG A 1 86 ? -13.072 5.959 18.779 1.00 56.72 86 ARG A CA 1
ATOM 691 C C . ARG A 1 86 ? -13.308 6.684 20.087 1.00 56.72 86 ARG A C 1
ATOM 693 O O . ARG A 1 86 ? -12.735 6.243 21.084 1.00 56.72 86 ARG A O 1
ATOM 700 N N . ASP A 1 87 ? -14.030 7.799 20.055 1.00 52.62 87 ASP A N 1
ATOM 701 C CA . ASP A 1 87 ? -14.494 8.460 21.263 1.00 52.62 87 ASP A CA 1
ATOM 702 C C . ASP A 1 87 ? -15.305 7.405 22.019 1.00 52.62 87 ASP A C 1
ATOM 704 O O . ASP A 1 87 ? -16.504 7.212 21.816 1.00 52.62 87 ASP A O 1
ATOM 708 N N . LEU A 1 88 ? -14.612 6.614 22.835 1.00 53.69 88 LEU A N 1
ATOM 709 C CA . LEU A 1 88 ? -15.194 5.944 23.961 1.00 53.69 88 LEU A CA 1
ATOM 710 C C . LEU A 1 88 ? -15.652 7.138 24.774 1.00 53.69 88 LEU A C 1
ATOM 712 O O . LEU A 1 88 ? -14.819 7.846 25.344 1.00 53.69 88 LEU A O 1
ATOM 716 N N . ALA A 1 89 ? -16.957 7.426 24.723 1.00 55.88 89 ALA A N 1
ATOM 717 C CA . ALA A 1 89 ? -17.575 8.342 25.666 1.00 55.88 89 ALA A CA 1
ATOM 718 C C . ALA A 1 89 ? -16.924 8.078 27.032 1.00 55.88 89 ALA A C 1
ATOM 720 O O . ALA A 1 89 ? -16.735 6.896 27.353 1.00 55.88 89 ALA A O 1
ATOM 721 N N . PRO A 1 90 ? -16.494 9.120 27.770 1.00 53.50 90 PRO A N 1
ATOM 722 C CA . PRO A 1 90 ? -15.723 8.939 28.990 1.00 53.50 90 PRO A CA 1
ATOM 723 C C . PRO A 1 90 ? -16.408 7.868 29.831 1.00 53.50 90 PRO A C 1
ATOM 725 O O . PRO A 1 90 ? -17.587 7.987 30.164 1.00 53.50 90 PRO A O 1
ATOM 728 N N . ALA A 1 91 ? -15.693 6.768 30.056 1.00 57.34 91 ALA A N 1
ATOM 729 C CA . ALA A 1 91 ? -16.214 5.574 30.697 1.00 57.34 91 ALA A CA 1
ATOM 730 C C . ALA A 1 91 ? -16.347 5.801 32.206 1.00 57.34 91 ALA A C 1
ATOM 732 O O . ALA A 1 91 ? -15.773 5.062 32.989 1.00 57.34 91 ALA A O 1
ATOM 733 N N . GLU A 1 92 ? -17.063 6.839 32.621 1.00 59.59 92 GLU A N 1
ATOM 734 C CA . GLU A 1 92 ? -17.243 7.205 34.019 1.00 59.59 92 GLU A CA 1
ATOM 735 C C . GLU A 1 92 ? -18.641 7.797 34.232 1.00 59.59 92 GLU A C 1
ATOM 737 O O . GLU A 1 92 ? -18.817 8.883 34.773 1.00 59.59 92 GLU A O 1
ATOM 742 N N . GLU A 1 93 ? -19.681 7.024 33.904 1.00 59.38 93 GLU A N 1
ATOM 743 C CA . GLU A 1 93 ? -20.857 7.044 34.780 1.00 59.38 93 GLU A CA 1
ATOM 744 C C . GLU A 1 93 ? -20.472 6.250 36.037 1.00 59.38 93 GLU A C 1
ATOM 746 O O . GLU A 1 93 ? -20.777 5.065 36.194 1.00 59.38 93 GLU A O 1
ATOM 751 N N . VAL A 1 94 ? -19.660 6.880 36.892 1.00 65.62 94 VAL A N 1
ATOM 752 C CA . VAL A 1 94 ? -19.253 6.317 38.179 1.00 65.62 94 VAL A CA 1
ATOM 753 C C . VAL A 1 94 ? -20.522 6.168 39.004 1.00 65.62 94 VAL A C 1
ATOM 755 O O . VAL A 1 94 ? -21.072 7.148 39.503 1.00 65.62 94 VAL A O 1
ATOM 758 N N . LEU A 1 95 ? -21.007 4.933 39.126 1.00 71.25 95 LEU A N 1
ATOM 759 C CA . LEU A 1 95 ? -22.112 4.620 40.021 1.00 71.25 95 LEU A CA 1
ATOM 760 C C . LEU A 1 95 ? -21.753 5.118 41.423 1.00 71.25 95 LEU A C 1
ATOM 762 O O . LEU A 1 95 ? -20.680 4.805 41.947 1.00 71.25 95 LEU A O 1
ATOM 766 N N . SER A 1 96 ? -22.659 5.863 42.052 1.00 80.00 96 SER A N 1
ATOM 767 C CA . SER A 1 96 ? -22.505 6.255 43.446 1.00 80.00 96 SER A CA 1
ATOM 768 C C . SER A 1 96 ? -22.330 5.011 44.325 1.00 80.00 96 SER A C 1
ATOM 770 O O . SER A 1 96 ? -22.801 3.915 44.000 1.00 80.00 96 SER A O 1
ATOM 772 N N . LEU A 1 97 ? -21.678 5.167 45.480 1.00 80.75 97 LEU A N 1
ATOM 773 C CA . LEU A 1 97 ? -21.513 4.073 46.447 1.00 80.75 97 LEU A CA 1
ATOM 774 C C . LEU A 1 97 ? -22.856 3.423 46.819 1.00 80.75 97 LEU A C 1
ATOM 776 O O . LEU A 1 97 ? -22.932 2.207 46.995 1.00 80.75 97 LEU A O 1
ATOM 780 N N . GLU A 1 98 ? -23.927 4.216 46.858 1.00 79.81 98 GLU A N 1
ATOM 781 C CA . GLU A 1 98 ? -25.292 3.747 47.100 1.00 79.81 98 GLU A CA 1
ATOM 782 C C . GLU A 1 98 ? -25.840 2.912 45.938 1.00 79.81 98 GLU A C 1
ATOM 784 O O . GLU A 1 98 ? -26.447 1.861 46.158 1.00 79.81 98 GLU A O 1
ATOM 789 N N . GLN A 1 99 ? -25.615 3.345 44.694 1.00 81.56 99 GLN A N 1
ATOM 790 C CA . GLN A 1 99 ? -26.014 2.595 43.501 1.00 81.56 99 GLN A CA 1
ATOM 791 C C . GLN A 1 99 ? -25.251 1.268 43.411 1.00 81.56 99 GLN A C 1
ATOM 793 O O . GLN A 1 99 ? -25.850 0.226 43.135 1.00 81.56 99 GLN A O 1
ATOM 798 N N . LEU A 1 100 ? -23.953 1.273 43.723 1.00 86.56 100 LEU A N 1
ATOM 799 C CA . LEU A 1 100 ? -23.140 0.063 43.759 1.00 86.56 100 LEU A CA 1
ATOM 800 C C . LEU A 1 100 ? -23.599 -0.900 44.864 1.00 86.56 100 LEU A C 1
ATOM 802 O O . LEU A 1 100 ? -23.712 -2.103 44.620 1.00 86.56 100 LEU A O 1
ATOM 806 N N . ALA A 1 101 ? -23.902 -0.387 46.060 1.00 88.12 101 ALA A N 1
ATOM 807 C CA . ALA A 1 101 ? -24.439 -1.181 47.164 1.00 88.12 101 ALA A CA 1
ATOM 808 C C . ALA A 1 101 ? -25.795 -1.805 46.801 1.00 88.12 101 ALA A C 1
ATOM 810 O O . ALA A 1 101 ? -25.990 -3.009 46.979 1.00 88.12 101 ALA A O 1
ATOM 811 N N . ARG A 1 102 ? -26.695 -1.022 46.194 1.00 89.00 102 ARG A N 1
ATOM 812 C CA . ARG A 1 102 ? -28.005 -1.491 45.722 1.00 89.00 102 ARG A CA 1
ATOM 813 C C . ARG A 1 102 ? -27.875 -2.598 44.676 1.00 89.00 102 ARG A C 1
ATOM 815 O O . ARG A 1 102 ? -28.594 -3.593 44.744 1.00 89.00 102 ARG A O 1
ATOM 822 N N . ASN A 1 103 ? -26.953 -2.453 43.727 1.00 89.44 103 ASN A N 1
ATOM 823 C CA . ASN A 1 103 ? -26.714 -3.462 42.694 1.00 89.44 103 ASN A CA 1
ATOM 824 C C . ASN A 1 103 ? -26.143 -4.757 43.288 1.00 89.44 103 ASN A C 1
ATOM 826 O O . ASN A 1 103 ? -26.611 -5.845 42.946 1.00 89.44 103 ASN A O 1
ATOM 830 N N . LYS A 1 104 ? -25.187 -4.650 44.222 1.00 91.38 104 LYS A N 1
ATOM 831 C CA . LYS A 1 104 ? -24.634 -5.806 44.947 1.00 91.38 104 LYS A CA 1
ATOM 832 C C . LYS A 1 104 ? -25.712 -6.550 45.734 1.00 91.38 104 LYS A C 1
ATOM 834 O O . LYS A 1 104 ? -25.765 -7.775 45.664 1.00 91.38 104 LYS A O 1
ATOM 839 N N . GLN A 1 105 ? -26.588 -5.827 46.428 1.00 91.75 105 GLN A N 1
ATOM 840 C CA . GLN A 1 105 ? -27.660 -6.430 47.215 1.00 91.75 105 GLN A CA 1
ATOM 841 C C . GLN A 1 105 ? -28.667 -7.184 46.334 1.00 91.75 105 GLN A C 1
ATOM 843 O O . GLN A 1 105 ? -28.948 -8.353 46.591 1.00 91.75 105 GLN A O 1
ATOM 848 N N . LYS A 1 106 ? -29.121 -6.581 45.228 1.00 90.94 106 LYS A N 1
ATOM 849 C CA . LYS A 1 106 ? -30.010 -7.259 44.267 1.00 90.94 106 LYS A CA 1
ATOM 850 C C . LYS A 1 106 ? -29.392 -8.533 43.686 1.00 90.94 106 LYS A C 1
ATOM 852 O O . LYS A 1 106 ? -30.082 -9.537 43.521 1.00 90.94 106 LYS A O 1
ATOM 857 N N . ALA A 1 107 ? -28.092 -8.511 43.389 1.00 90.94 107 ALA A N 1
ATOM 858 C CA . ALA A 1 107 ? -27.384 -9.690 42.898 1.00 90.94 107 ALA A CA 1
ATOM 859 C C . ALA A 1 107 ? -27.340 -10.810 43.953 1.00 90.94 107 ALA A C 1
ATOM 861 O O . ALA A 1 107 ? -27.574 -11.974 43.629 1.00 90.94 107 ALA A O 1
ATOM 862 N N . GLN A 1 108 ? -27.097 -10.467 45.221 1.00 91.06 108 GLN A N 1
ATOM 863 C CA . GLN A 1 108 ? -27.108 -11.428 46.328 1.00 91.06 108 GLN A CA 1
ATOM 864 C C . GLN A 1 108 ? -28.495 -12.048 46.540 1.00 91.06 108 GLN A C 1
ATOM 866 O O . GLN A 1 108 ? -28.596 -13.261 46.719 1.00 91.06 108 GLN A O 1
ATOM 871 N N . GLU A 1 109 ? -29.560 -11.249 46.456 1.00 91.56 109 GLU A N 1
ATOM 872 C CA . GLU A 1 109 ? -30.946 -11.722 46.555 1.00 91.56 109 GLU A CA 1
ATOM 873 C C . GLU A 1 109 ? -31.299 -12.690 45.417 1.00 91.56 109 GLU A C 1
ATOM 875 O O . GLU A 1 109 ? -31.854 -13.763 45.665 1.00 91.56 109 GLU A O 1
ATOM 880 N N . ALA A 1 110 ? -30.907 -12.369 44.181 1.00 89.56 110 ALA A N 1
ATOM 881 C CA . ALA A 1 110 ? -31.127 -13.237 43.026 1.00 89.56 110 ALA A CA 1
ATOM 882 C C . ALA A 1 110 ? -30.398 -14.585 43.167 1.00 89.56 110 ALA A C 1
ATOM 884 O O . ALA A 1 110 ? -30.977 -15.640 42.900 1.00 89.56 110 ALA A O 1
ATOM 885 N N . VAL A 1 111 ? -29.148 -14.568 43.644 1.00 93.69 111 VAL A N 1
ATOM 886 C CA . VAL A 1 111 ? -28.366 -15.789 43.902 1.00 93.69 111 VAL A CA 1
ATOM 887 C C . VAL A 1 111 ? -28.983 -16.610 45.035 1.00 93.69 111 VAL A C 1
ATOM 889 O O . VAL A 1 111 ? -29.091 -17.833 44.920 1.00 93.69 111 VAL A O 1
ATOM 892 N N . ALA A 1 112 ? -29.426 -15.963 46.115 1.00 91.62 112 ALA A N 1
ATOM 893 C CA . ALA A 1 112 ? -30.093 -16.637 47.225 1.00 91.62 112 ALA A CA 1
ATOM 894 C C . ALA A 1 112 ? -31.401 -17.305 46.772 1.00 91.62 112 ALA A C 1
ATOM 896 O O . ALA A 1 112 ? -31.647 -18.465 47.109 1.00 91.62 112 ALA A O 1
ATOM 897 N N . TYR A 1 113 ? -32.199 -16.616 45.955 1.00 84.12 113 TYR A N 1
ATOM 898 C CA . TYR A 1 113 ? -33.435 -17.152 45.391 1.00 84.12 113 TYR A CA 1
ATOM 899 C C . TYR A 1 113 ? -33.178 -18.349 44.466 1.00 84.12 113 TYR A C 1
ATOM 901 O O . TYR A 1 113 ? -33.788 -19.407 44.634 1.00 84.12 113 TYR A O 1
ATOM 909 N N . ALA A 1 114 ? -32.220 -18.230 43.541 1.00 88.88 114 ALA A N 1
ATOM 910 C CA . ALA A 1 114 ? -31.834 -19.327 42.656 1.00 88.88 114 ALA A CA 1
ATOM 911 C C . ALA A 1 114 ? -31.350 -20.551 43.450 1.00 88.88 114 ALA A C 1
ATOM 913 O O . ALA A 1 114 ? -31.744 -21.681 43.160 1.00 88.88 114 ALA A O 1
ATOM 914 N N . ARG A 1 115 ? -30.563 -20.336 44.511 1.00 89.38 115 ARG A N 1
ATOM 915 C CA . ARG A 1 115 ? -30.111 -21.412 45.399 1.00 89.38 115 ARG A CA 1
ATOM 916 C C . ARG A 1 115 ? -31.282 -22.107 46.089 1.00 89.38 115 ARG A C 1
ATOM 918 O O . ARG A 1 115 ? -31.314 -23.331 46.111 1.00 89.38 115 ARG A O 1
ATOM 925 N N . GLN A 1 116 ? -32.258 -21.352 46.594 1.00 86.12 116 GLN A N 1
ATOM 926 C CA . GLN A 1 116 ? -33.457 -21.919 47.220 1.00 86.12 116 GLN A CA 1
ATOM 927 C C . GLN A 1 116 ? -34.291 -22.756 46.243 1.00 86.12 116 GLN A C 1
ATOM 929 O O . GLN A 1 116 ? -34.789 -23.818 46.624 1.00 86.12 116 GLN A O 1
ATOM 934 N N . LEU A 1 117 ? -34.428 -22.307 44.990 1.00 83.44 117 LEU A N 1
ATOM 935 C CA . LEU A 1 117 ? -35.112 -23.066 43.941 1.00 83.44 117 LEU A CA 1
ATOM 936 C C . LEU A 1 117 ? -34.405 -24.390 43.640 1.00 83.44 117 LEU A C 1
ATOM 938 O O . LEU A 1 117 ? -35.071 -25.414 43.511 1.00 83.44 117 LEU A O 1
ATOM 942 N N . LEU A 1 118 ? -33.072 -24.383 43.584 1.00 81.69 118 LEU A N 1
ATOM 943 C CA . LEU A 1 118 ? -32.273 -25.584 43.327 1.00 81.69 118 LEU A CA 1
ATOM 944 C C . LEU A 1 118 ? -32.259 -26.566 44.510 1.00 81.69 118 LEU A C 1
ATOM 946 O O . LEU A 1 118 ? -32.046 -27.758 44.307 1.00 81.69 118 LEU A O 1
ATOM 950 N N . THR A 1 119 ? -32.497 -26.097 45.739 1.00 78.25 119 THR A N 1
ATOM 951 C CA . THR A 1 119 ? -32.499 -26.943 46.948 1.00 78.25 119 THR A CA 1
ATOM 952 C C . THR A 1 119 ? -33.868 -27.503 47.335 1.00 78.25 119 THR A C 1
ATOM 954 O O . THR A 1 119 ? -33.938 -28.357 48.218 1.00 78.25 119 THR A O 1
ATOM 957 N N . LYS A 1 120 ? -34.969 -27.048 46.720 1.00 65.81 120 LYS A N 1
ATOM 958 C CA . LYS A 1 120 ? -36.293 -27.628 46.988 1.00 65.81 120 LYS A CA 1
ATOM 959 C C . LYS A 1 120 ? -36.381 -29.009 46.322 1.00 65.81 120 LYS A C 1
ATOM 961 O O . LYS A 1 120 ? -36.266 -29.083 45.098 1.00 65.81 120 LYS A O 1
ATOM 966 N N . PRO A 1 121 ? -36.603 -30.108 47.071 1.00 60.28 121 PRO A N 1
ATOM 967 C CA . PRO A 1 121 ? -36.828 -31.405 46.449 1.00 60.28 121 PRO A CA 1
ATOM 968 C C . PRO A 1 121 ? -38.075 -31.310 45.568 1.00 60.28 121 PRO A C 1
ATOM 970 O O . PRO A 1 121 ? -39.113 -30.833 46.031 1.00 60.28 121 PRO A O 1
ATOM 973 N N . ARG A 1 122 ? -37.978 -31.757 44.305 1.00 56.81 122 ARG A N 1
ATOM 974 C CA . ARG A 1 122 ? -39.150 -31.977 43.444 1.00 56.81 122 ARG A CA 1
ATOM 975 C C . ARG A 1 122 ? -40.127 -32.835 44.242 1.00 56.81 122 ARG A C 1
ATOM 977 O O . ARG A 1 122 ? -39.852 -34.010 44.489 1.00 56.81 122 ARG A O 1
ATOM 984 N N . SER A 1 123 ? -41.221 -32.229 44.696 1.00 54.94 123 SER A N 1
ATOM 985 C CA . SER A 1 123 ? -42.316 -32.911 45.372 1.00 54.94 123 SER A CA 1
ATOM 986 C C . SER A 1 123 ? -42.664 -34.134 44.537 1.00 54.94 123 SER A C 1
ATOM 988 O O . SER A 1 123 ? -42.960 -33.992 43.353 1.00 54.94 123 SER A O 1
ATOM 990 N N . ARG A 1 124 ? -42.538 -35.326 45.131 1.00 51.09 124 ARG A N 1
ATOM 991 C CA . ARG A 1 124 ? -42.858 -36.600 44.486 1.00 51.09 124 ARG A CA 1
ATOM 992 C C . ARG A 1 124 ? -44.189 -36.469 43.752 1.00 51.09 124 ARG A C 1
ATOM 994 O O . ARG A 1 124 ? -45.227 -36.312 44.394 1.00 51.09 124 ARG A O 1
ATOM 1001 N N . GLU A 1 125 ? -44.126 -36.569 42.431 1.00 54.84 125 GLU A N 1
ATOM 1002 C CA . GLU A 1 125 ? -45.242 -36.918 41.564 1.00 54.84 125 GLU A CA 1
ATOM 1003 C C . GLU A 1 125 ? -45.789 -38.263 42.072 1.00 54.84 125 GLU A C 1
ATOM 1005 O O . GLU A 1 125 ? -45.290 -39.333 41.726 1.00 54.84 125 GLU A O 1
ATOM 1010 N N . ARG A 1 126 ? -46.749 -38.219 43.001 1.00 53.94 126 ARG A N 1
ATOM 1011 C CA . ARG A 1 126 ? -47.545 -39.387 43.371 1.00 53.94 126 ARG A CA 1
ATOM 1012 C C . ARG A 1 126 ? -48.504 -39.620 42.215 1.00 53.94 126 ARG A C 1
ATOM 1014 O O . ARG A 1 126 ? -49.537 -38.963 42.140 1.00 53.94 126 ARG A O 1
ATOM 1021 N N . ARG A 1 127 ? -48.142 -40.527 41.313 1.00 47.88 127 ARG A N 1
ATOM 1022 C CA . ARG A 1 127 ? -49.094 -41.123 40.382 1.00 47.88 127 ARG A CA 1
ATOM 1023 C C . ARG A 1 127 ? -49.507 -42.473 40.962 1.00 47.88 127 ARG A C 1
ATOM 1025 O O . ARG A 1 127 ? -48.679 -43.377 41.060 1.00 47.88 127 ARG A O 1
ATOM 1032 N N . SER A 1 128 ? -50.733 -42.485 41.483 1.00 56.81 128 SER A N 1
ATOM 1033 C CA . SER A 1 128 ? -51.511 -43.675 41.837 1.00 56.81 128 SER A CA 1
ATOM 1034 C C . SER A 1 128 ? -51.795 -44.538 40.615 1.00 56.81 128 SER A C 1
ATOM 1036 O O . SER A 1 128 ? -51.785 -43.977 39.495 1.00 56.81 128 SER A O 1
#

Foldseek 3Di:
DDDPPDDDLLVLLVVLLVLLCVVQPCLSVVVQVVHDVVVQSVVLCVLCVPADSQLSVQLSVPADPPHRDRSNVSSVSSVPPDDDPPCPPPPDPPQDPVRVVVVVVVVVVVVVVVVVVVPDPPDDPPDD

Sequence (128 aa):
MFANKQPSRSQSIERVFNRIALRYGHYFLGRWDGIDLASVLEDWRQQLAGLSDEQLQYGLMHLPPGNPPDAGLFEQICRQMPQPARDLAPAEEVLSLEQLARNKQKAQEAVAYARQLLTKPRSRERRS

pLDDT: mean 84.15, std 15.11, range [42.56, 96.88]

Secondary structure (DSSP, 8-state):
-----PPPHHHHHHHHHHHHHHHHTHHHHGGGTTS-HHHHHHHHHHHHTT--HHHHHHHHHSPPSSS---HHHHHHHHHTSPPP------S-----HHHHHHHHHHHHHHHHHHHHHHHS--------

Organism: NCBI:txid204072

Radius of gyration: 30.76 Å; chains: 1; bounding box: 68×70×65 Å